Protein AF-I1CI80-F1 (afdb_monomer_lite)

Foldseek 3Di:
DDPVVVVVVVVLVVLVVVLVVPPDLVCLVVSLVSLVVSLVVLVVVVVVVLCCCVVCVVVQLVVCQQQPDDDPPKHFDDPDDPDDDDDPPDDDDDDPPRRIPDGDDSVRSNVVSVVVSVVSVVVSVVVSVVSVVVSVVSVVVSVVSVVVVVVVVVVVVVVVVVVVVVVVVVPPD

pLDDT: mean 71.47, std 11.39, range [44.41, 90.0]

Sequence (173 aa):
MNLLFSVFICVGGLSGIIGSLFASRRFSKAFSIIVWISCVLSFILYIVSLVLITTKRDSTINSCRVMGFIGIGNPQTIIEPTHISHSSYYTPVKYPGLLTANAGTESECSAQLNLFSILFGVLIFIVGVIQIYFAYVVGIYAKRLKNGARHHRLHAQQIKDFEESRYHMSTVY

Secondary structure (DSSP, 8-state):
--HHHHHHHHHHHHHHHHHHH---TTTHHHHHHHHHHHHHHHHHHHHHHHHHHHHTHHHHHHHHHHH---BTTBPBP----------SS---------SBSSPPPHHHHHHHHHHHHHHHHHHHHHHHHHHHHHHHHHHHHHHHHHHHHHHHHHHHHHHHHHHHHHHHHHT--

Organism: Rhizopus delemar (strain RA 99-880 / ATCC MYA-4621 / FGSC 9543 / NRRL 43880) (NCBI:txid246409)

Radius of gyration: 30.08 Å; chains: 1; bounding box: 75×39×98 Å

Structure (mmCIF, N/CA/C/O backbone):
data_AF-I1CI80-F1
#
_entry.id   AF-I1CI80-F1
#
loop_
_atom_site.group_PDB
_atom_site.id
_atom_site.type_symbol
_atom_site.label_atom_id
_atom_site.label_alt_id
_atom_site.label_comp_id
_atom_site.label_asym_id
_atom_site.label_entity_id
_atom_site.label_seq_id
_atom_site.pdbx_PDB_ins_code
_atom_site.Cartn_x
_atom_site.Cartn_y
_atom_site.Cartn_z
_atom_site.occupancy
_atom_site.B_iso_or_equiv
_atom_site.auth_seq_id
_atom_site.auth_comp_id
_atom_site.auth_asym_id
_atom_site.auth_atom_id
_atom_site.pdbx_PDB_model_num
ATOM 1 N N . MET A 1 1 ? -7.209 11.435 13.805 1.00 44.41 1 MET A N 1
ATOM 2 C CA . MET A 1 1 ? -6.569 10.656 12.720 1.00 44.41 1 MET A CA 1
ATOM 3 C C . MET A 1 1 ? -5.096 11.028 12.687 1.00 44.41 1 MET A C 1
ATOM 5 O O . MET A 1 1 ? -4.785 12.198 12.518 1.00 44.41 1 MET A O 1
ATOM 9 N N . ASN A 1 2 ? -4.210 10.082 12.999 1.00 51.28 2 ASN A N 1
ATOM 10 C CA . ASN A 1 2 ? -2.819 10.375 13.354 1.00 51.28 2 ASN A CA 1
ATOM 11 C C . ASN A 1 2 ? -1.989 10.868 12.162 1.00 51.28 2 ASN A C 1
ATOM 13 O O . ASN A 1 2 ? -2.098 10.335 11.058 1.00 51.28 2 ASN A O 1
ATOM 17 N N . LEU A 1 3 ? -1.100 11.827 12.439 1.00 49.88 3 LEU A N 1
ATOM 18 C CA . LEU A 1 3 ? -0.101 12.405 11.530 1.00 49.88 3 LEU A CA 1
ATOM 19 C C . LEU A 1 3 ? 0.634 11.332 10.708 1.00 49.88 3 LEU A C 1
ATOM 21 O O . LEU A 1 3 ? 0.885 11.507 9.524 1.00 49.88 3 LEU A O 1
ATOM 25 N N . LEU A 1 4 ? 0.886 10.180 11.328 1.00 47.09 4 LEU A N 1
ATOM 26 C CA . LEU A 1 4 ? 1.541 9.017 10.738 1.00 47.09 4 LEU A CA 1
ATOM 27 C C . LEU A 1 4 ? 0.778 8.449 9.525 1.00 47.09 4 LEU A C 1
ATOM 29 O O . LEU A 1 4 ? 1.383 8.159 8.500 1.00 47.09 4 LEU A O 1
ATOM 33 N N . PHE A 1 5 ? -0.554 8.363 9.604 1.00 52.81 5 PHE A N 1
ATOM 34 C CA . PHE A 1 5 ? -1.404 7.883 8.506 1.00 52.81 5 PHE A CA 1
ATOM 35 C C . PHE A 1 5 ? -1.423 8.875 7.335 1.00 52.81 5 PHE A C 1
ATOM 37 O O . PHE A 1 5 ? -1.350 8.472 6.177 1.00 52.81 5 PHE A O 1
ATOM 44 N N . SER A 1 6 ? -1.451 10.176 7.643 1.00 59.28 6 SER A N 1
ATOM 45 C CA . SER A 1 6 ? -1.355 11.244 6.641 1.00 59.28 6 SER A CA 1
ATOM 46 C C . SER A 1 6 ? 0.010 11.240 5.945 1.00 59.28 6 SER A C 1
ATOM 48 O O . SER A 1 6 ? 0.082 11.295 4.721 1.00 59.28 6 SER A O 1
ATOM 50 N N . VAL A 1 7 ? 1.098 11.057 6.700 1.00 62.03 7 VAL A N 1
ATOM 51 C CA . VAL A 1 7 ? 2.456 10.942 6.147 1.00 62.03 7 VAL A CA 1
ATOM 52 C C . VAL A 1 7 ? 2.578 9.726 5.228 1.00 62.03 7 VAL A C 1
ATOM 54 O O . VAL A 1 7 ? 3.149 9.857 4.152 1.00 62.03 7 VAL A O 1
ATOM 57 N N . PHE A 1 8 ? 1.995 8.573 5.572 1.00 63.50 8 PHE A N 1
ATOM 58 C CA . PHE A 1 8 ? 2.008 7.405 4.682 1.00 63.50 8 PHE A CA 1
ATOM 59 C C . PHE A 1 8 ? 1.233 7.631 3.379 1.00 63.50 8 PHE A C 1
ATOM 61 O O . PHE A 1 8 ? 1.727 7.262 2.313 1.00 63.50 8 PHE A O 1
ATOM 68 N N . ILE A 1 9 ? 0.064 8.277 3.439 1.00 66.88 9 ILE A N 1
ATOM 69 C CA . ILE A 1 9 ? -0.719 8.625 2.242 1.00 66.88 9 ILE A CA 1
ATOM 70 C C . ILE A 1 9 ? 0.043 9.640 1.381 1.00 66.88 9 ILE A C 1
ATOM 72 O O . ILE A 1 9 ? 0.117 9.478 0.164 1.00 66.88 9 ILE A O 1
ATOM 76 N N . CYS A 1 10 ? 0.674 10.640 1.998 1.00 61.72 10 CYS A N 1
ATOM 77 C CA . CYS A 1 10 ? 1.487 11.631 1.299 1.00 61.72 10 CYS A CA 1
ATOM 78 C C . CYS A 1 10 ? 2.742 11.011 0.674 1.00 61.72 10 CYS A C 1
ATOM 80 O O . CYS A 1 10 ? 3.033 11.292 -0.481 1.00 61.72 10 CYS A O 1
ATOM 82 N N . VAL A 1 11 ? 3.467 10.136 1.373 1.00 59.62 11 VAL A N 1
ATOM 83 C CA . VAL A 1 11 ? 4.656 9.455 0.828 1.00 59.62 11 VAL A CA 1
ATOM 84 C C . VAL A 1 11 ? 4.264 8.482 -0.288 1.00 59.62 11 VAL A C 1
ATOM 86 O O . VAL A 1 11 ? 4.917 8.459 -1.332 1.00 59.62 11 VAL A O 1
ATOM 89 N N . GLY A 1 12 ? 3.162 7.740 -0.125 1.00 59.97 12 GLY A N 1
ATOM 90 C CA . GLY A 1 12 ? 2.601 6.885 -1.172 1.00 59.97 12 GLY A CA 1
ATOM 91 C C . GLY A 1 12 ? 2.197 7.687 -2.414 1.00 59.97 12 GLY A C 1
ATOM 92 O O . GLY A 1 12 ? 2.645 7.375 -3.519 1.00 59.97 12 GLY A O 1
ATOM 93 N N . GLY A 1 13 ? 1.445 8.775 -2.229 1.00 62.06 13 GLY A N 1
ATOM 94 C CA . GLY A 1 13 ? 1.012 9.672 -3.302 1.00 62.06 13 GLY A CA 1
ATOM 95 C C . GLY A 1 13 ? 2.174 10.375 -4.006 1.00 62.06 13 GLY A C 1
ATOM 96 O O . GLY A 1 13 ? 2.249 10.366 -5.234 1.00 62.06 13 GLY A O 1
ATOM 97 N N . LEU A 1 14 ? 3.137 10.906 -3.249 1.00 58.19 14 LEU A N 1
ATOM 98 C CA . LEU A 1 14 ? 4.331 11.555 -3.795 1.00 58.19 14 LEU A CA 1
ATOM 99 C C . LEU A 1 14 ? 5.214 10.561 -4.553 1.00 58.19 14 LEU A C 1
ATOM 101 O O . LEU A 1 14 ? 5.721 10.909 -5.616 1.00 58.19 14 LEU A O 1
ATOM 105 N N . SER A 1 15 ? 5.345 9.314 -4.086 1.00 60.09 15 SER A N 1
ATOM 106 C CA . SER A 1 15 ? 6.085 8.277 -4.818 1.00 60.09 15 SER A CA 1
ATOM 107 C C . SER A 1 15 ? 5.438 7.936 -6.170 1.00 60.09 15 SER A C 1
ATOM 109 O O . SER A 1 15 ? 6.149 7.736 -7.157 1.00 60.09 15 SER A O 1
ATOM 111 N N . GLY A 1 16 ? 4.101 7.958 -6.248 1.00 57.53 16 GLY A N 1
ATOM 112 C CA . GLY A 1 16 ? 3.352 7.779 -7.495 1.00 57.53 16 GLY A CA 1
ATOM 113 C C . GLY A 1 16 ? 3.505 8.959 -8.460 1.00 57.53 16 GLY A C 1
ATOM 114 O O . GLY A 1 16 ? 3.763 8.758 -9.649 1.00 57.53 16 GLY A O 1
ATOM 115 N N . ILE A 1 17 ? 3.425 10.192 -7.950 1.00 63.53 17 ILE A N 1
ATOM 116 C CA . ILE A 1 17 ? 3.546 11.423 -8.752 1.00 63.53 17 ILE A CA 1
ATOM 117 C C . ILE A 1 17 ? 4.975 11.595 -9.279 1.00 63.53 17 ILE A C 1
ATOM 119 O O . ILE A 1 17 ? 5.167 11.812 -10.477 1.00 63.53 17 ILE A O 1
ATOM 123 N N . ILE A 1 18 ? 5.987 11.422 -8.425 1.00 58.09 18 ILE A N 1
ATOM 124 C CA . ILE A 1 18 ? 7.405 11.444 -8.823 1.00 58.09 18 ILE A CA 1
ATOM 125 C C . ILE A 1 18 ? 7.657 10.361 -9.878 1.00 58.09 18 ILE A C 1
ATOM 127 O O . ILE A 1 18 ? 8.352 10.595 -10.865 1.00 58.09 18 ILE A O 1
ATOM 131 N N . GLY A 1 19 ? 7.013 9.206 -9.731 1.00 55.25 19 GLY A N 1
ATOM 132 C CA . GLY A 1 19 ? 7.046 8.157 -10.732 1.00 55.25 19 GLY A CA 1
ATOM 133 C C . GLY A 1 19 ? 6.558 8.584 -12.120 1.00 55.25 19 GLY A C 1
ATOM 134 O O . GLY A 1 19 ? 7.207 8.303 -13.127 1.00 55.25 19 GLY A O 1
ATOM 135 N N . SER A 1 20 ? 5.446 9.316 -12.174 1.00 57.31 20 SER A N 1
ATOM 136 C CA . SER A 1 20 ? 4.873 9.809 -13.432 1.00 57.31 20 SER A CA 1
ATOM 137 C C . SER A 1 20 ? 5.702 10.914 -14.104 1.00 57.31 20 SER A C 1
ATOM 139 O O . SER A 1 20 ? 5.713 11.013 -15.330 1.00 57.31 20 SER A O 1
ATOM 141 N N . LEU A 1 21 ? 6.434 11.715 -13.321 1.00 56.62 21 LEU A N 1
ATOM 142 C CA . LEU A 1 21 ? 7.172 12.884 -13.814 1.00 56.62 21 LEU A CA 1
ATOM 143 C C . LEU A 1 21 ? 8.565 12.538 -14.371 1.00 56.62 21 LEU A C 1
ATOM 145 O O . LEU A 1 21 ? 9.063 13.228 -15.260 1.00 56.62 21 LEU A O 1
ATOM 149 N N . PHE A 1 22 ? 9.200 11.450 -13.921 1.00 52.91 22 PHE A N 1
ATOM 150 C CA . PHE A 1 22 ? 10.559 11.073 -14.346 1.00 52.91 22 PHE A CA 1
ATOM 151 C C . PHE A 1 22 ? 10.594 10.125 -15.563 1.00 52.91 22 PHE A C 1
ATOM 153 O O . PHE A 1 22 ? 11.334 9.137 -15.601 1.00 52.91 22 PHE A O 1
ATOM 160 N N . ALA A 1 23 ? 9.854 10.468 -16.620 1.00 51.38 23 ALA A N 1
ATOM 161 C CA . ALA A 1 23 ? 9.835 9.767 -17.910 1.00 51.38 23 ALA A CA 1
ATOM 162 C C . ALA A 1 23 ? 11.092 10.018 -18.783 1.00 51.38 23 ALA A C 1
ATOM 164 O O . ALA A 1 23 ? 10.997 10.196 -19.997 1.00 51.38 23 ALA A O 1
ATOM 165 N N . SER A 1 24 ? 12.296 10.040 -18.199 1.00 57.50 24 SER A N 1
ATOM 166 C CA . SER A 1 24 ? 13.542 10.227 -18.958 1.00 57.50 24 SER A CA 1
ATOM 167 C C . SER A 1 24 ? 14.332 8.914 -19.114 1.00 57.50 24 SER A C 1
ATOM 169 O O . SER A 1 24 ? 14.349 8.048 -18.238 1.00 57.50 24 SER A O 1
ATOM 171 N N . ARG A 1 25 ? 14.999 8.732 -20.265 1.00 55.91 25 ARG A N 1
ATOM 172 C CA . ARG A 1 25 ? 15.565 7.440 -20.729 1.00 55.91 25 ARG A CA 1
ATOM 173 C C . ARG A 1 25 ? 16.593 6.802 -19.781 1.00 55.91 25 ARG A C 1
ATOM 175 O O . ARG A 1 25 ? 16.700 5.578 -19.735 1.00 55.91 25 ARG A O 1
ATOM 182 N N . ARG A 1 26 ? 17.359 7.608 -19.035 1.00 56.91 26 ARG A N 1
ATOM 183 C CA . ARG A 1 26 ? 18.307 7.115 -18.011 1.00 56.91 26 ARG A CA 1
ATOM 184 C C . ARG A 1 26 ? 17.600 6.750 -16.702 1.00 56.91 26 ARG A C 1
ATOM 186 O O . ARG A 1 26 ? 18.062 5.862 -15.992 1.00 56.91 26 ARG A O 1
ATOM 193 N N . PHE A 1 27 ? 16.451 7.366 -16.439 1.00 60.75 27 PHE A N 1
ATOM 194 C CA . PHE A 1 27 ? 15.655 7.165 -15.237 1.00 60.75 27 PHE A CA 1
ATOM 195 C C . PHE A 1 27 ? 14.631 6.035 -15.375 1.00 60.75 27 PHE A C 1
ATOM 197 O O . PHE A 1 27 ? 14.229 5.507 -14.353 1.00 60.75 27 PHE A O 1
ATOM 204 N N . SER A 1 28 ? 14.289 5.546 -16.577 1.00 65.31 28 SER A N 1
ATOM 205 C CA . SER A 1 28 ? 13.333 4.428 -16.729 1.00 65.31 28 SER A CA 1
ATOM 206 C C . SER A 1 28 ? 13.726 3.141 -15.986 1.00 65.31 28 SER A C 1
ATOM 208 O O . SER A 1 28 ? 12.849 2.414 -15.526 1.00 65.31 28 SER A O 1
ATOM 210 N N . LYS A 1 29 ? 15.026 2.845 -15.830 1.00 66.81 29 LYS A N 1
ATOM 211 C CA . LYS A 1 29 ? 15.474 1.690 -15.026 1.00 66.81 29 LYS A CA 1
ATOM 212 C C . LYS A 1 29 ? 15.310 1.932 -13.527 1.00 66.81 29 LYS A C 1
ATOM 214 O O . LYS A 1 29 ? 14.780 1.070 -12.838 1.00 66.81 29 LYS A O 1
ATOM 219 N N . ALA A 1 30 ? 15.755 3.092 -13.044 1.00 69.19 30 ALA A N 1
ATOM 220 C CA . ALA A 1 30 ? 15.604 3.480 -11.644 1.00 69.19 30 ALA A CA 1
ATOM 221 C C . ALA A 1 30 ? 14.120 3.585 -11.269 1.00 69.19 30 ALA A C 1
ATOM 223 O O . ALA A 1 30 ? 13.705 3.066 -10.244 1.00 69.19 30 ALA A O 1
ATOM 224 N N . PHE A 1 31 ? 13.308 4.146 -12.161 1.00 70.81 31 PHE A N 1
ATOM 225 C CA . PHE A 1 31 ? 11.865 4.245 -12.025 1.00 70.81 31 PHE A CA 1
ATOM 226 C C . PHE A 1 31 ? 11.199 2.868 -11.937 1.00 70.81 31 PHE A C 1
ATOM 228 O O . PHE A 1 31 ? 10.410 2.637 -11.029 1.00 70.81 31 PHE A O 1
ATOM 235 N N . SER A 1 32 ? 11.575 1.914 -12.796 1.00 75.62 32 SER A N 1
ATOM 236 C CA . SER A 1 32 ? 11.069 0.539 -12.689 1.00 75.62 32 SER A CA 1
ATOM 237 C C . SER A 1 32 ? 11.402 -0.100 -11.334 1.00 75.62 32 SER A C 1
ATOM 239 O O . SER A 1 32 ? 10.538 -0.744 -10.746 1.00 75.62 32 SER A O 1
ATOM 241 N N . ILE A 1 33 ? 12.614 0.115 -10.809 1.00 78.56 33 ILE A N 1
ATOM 242 C CA . ILE A 1 33 ? 13.021 -0.386 -9.486 1.00 78.56 33 ILE A CA 1
ATOM 243 C C . ILE A 1 33 ? 12.213 0.292 -8.372 1.00 78.56 33 ILE A C 1
ATOM 245 O O . ILE A 1 33 ? 11.713 -0.391 -7.485 1.00 78.56 33 ILE A O 1
ATOM 249 N N . ILE A 1 34 ? 12.035 1.613 -8.432 1.00 77.81 34 ILE A N 1
ATOM 250 C CA . ILE A 1 34 ? 11.264 2.381 -7.443 1.00 77.81 34 ILE A CA 1
ATOM 251 C C . ILE A 1 34 ? 9.801 1.924 -7.409 1.00 77.81 34 ILE A C 1
ATOM 253 O O . ILE A 1 34 ? 9.247 1.750 -6.327 1.00 77.81 34 ILE A O 1
ATOM 257 N N . VAL A 1 35 ? 9.185 1.671 -8.568 1.00 79.62 35 VAL A N 1
ATOM 258 C CA . VAL A 1 35 ? 7.809 1.148 -8.646 1.00 79.62 35 VAL A CA 1
ATOM 259 C C . VAL A 1 35 ? 7.711 -0.234 -7.998 1.00 79.62 35 VAL A C 1
ATOM 261 O O . VAL A 1 35 ? 6.783 -0.483 -7.233 1.00 79.62 35 VAL A O 1
ATOM 264 N N . TRP A 1 36 ? 8.690 -1.113 -8.232 1.00 81.25 36 TRP A N 1
ATOM 265 C CA . TRP A 1 36 ? 8.757 -2.410 -7.553 1.00 81.25 36 TRP A CA 1
ATOM 266 C C . TRP A 1 36 ? 8.935 -2.274 -6.037 1.00 81.25 36 TRP A C 1
ATOM 268 O O . TRP A 1 36 ? 8.245 -2.960 -5.287 1.00 81.25 36 TRP A O 1
ATOM 278 N N . ILE A 1 37 ? 9.797 -1.364 -5.573 1.00 81.62 37 ILE A N 1
ATOM 279 C CA . ILE A 1 37 ? 9.982 -1.087 -4.140 1.00 81.62 37 ILE A CA 1
ATOM 280 C C . ILE A 1 37 ? 8.678 -0.573 -3.518 1.00 81.62 37 ILE A C 1
ATOM 282 O O . ILE A 1 37 ? 8.282 -1.053 -2.459 1.00 81.62 37 ILE A O 1
ATOM 286 N N . SER A 1 38 ? 7.985 0.354 -4.183 1.00 79.88 38 SER A N 1
ATOM 287 C CA . SER A 1 38 ? 6.694 0.881 -3.723 1.00 79.88 38 SER A CA 1
ATO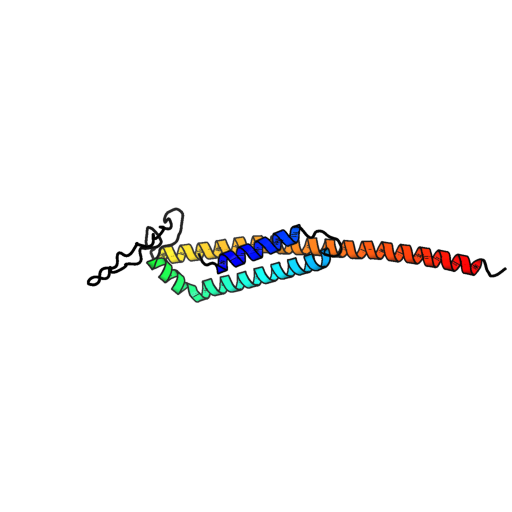M 288 C C . SER A 1 38 ? 5.618 -0.212 -3.663 1.00 79.88 38 SER A C 1
ATOM 290 O O . SER A 1 38 ? 4.862 -0.288 -2.692 1.00 79.88 38 SER A O 1
ATOM 292 N N . CYS A 1 39 ? 5.605 -1.127 -4.638 1.00 82.38 39 CYS A N 1
ATOM 293 C CA . CYS A 1 39 ? 4.720 -2.291 -4.637 1.00 82.38 39 CYS A CA 1
ATOM 294 C C . CYS A 1 39 ? 5.001 -3.211 -3.437 1.00 82.38 39 CYS A C 1
ATOM 296 O O . CYS A 1 39 ? 4.079 -3.565 -2.705 1.00 82.38 39 CYS A O 1
ATOM 298 N N . VAL A 1 40 ? 6.267 -3.567 -3.186 1.00 84.44 40 VAL A N 1
ATOM 299 C CA . VAL A 1 40 ? 6.646 -4.416 -2.040 1.00 84.44 40 VAL A CA 1
ATOM 300 C C . VAL A 1 40 ? 6.312 -3.731 -0.715 1.00 84.44 40 VAL A C 1
ATOM 302 O O . VAL A 1 40 ? 5.736 -4.359 0.169 1.00 84.44 40 VAL A O 1
ATOM 305 N N . LEU A 1 41 ? 6.615 -2.438 -0.583 1.00 82.31 41 LEU A N 1
ATOM 306 C CA . LEU A 1 41 ? 6.296 -1.667 0.618 1.00 82.31 41 LEU A CA 1
ATOM 307 C C . LEU A 1 41 ? 4.784 -1.631 0.880 1.00 82.31 41 LEU A C 1
ATOM 309 O O . LEU A 1 41 ? 4.357 -1.831 2.016 1.00 82.31 41 LEU A O 1
ATOM 313 N N . SER A 1 42 ? 3.977 -1.442 -0.167 1.00 80.56 42 SER A N 1
ATOM 314 C CA . SER A 1 42 ? 2.512 -1.480 -0.077 1.00 80.56 42 SER A CA 1
ATOM 315 C C . SER A 1 42 ? 2.010 -2.850 0.394 1.00 80.56 42 SER A C 1
ATOM 317 O O . SER A 1 42 ? 1.156 -2.919 1.278 1.00 80.56 42 SER A O 1
ATOM 319 N N . PHE A 1 43 ? 2.590 -3.944 -0.115 1.00 82.94 43 PHE A N 1
ATOM 320 C CA . PHE A 1 43 ? 2.284 -5.301 0.356 1.00 82.94 43 PHE A CA 1
ATOM 321 C C . PHE A 1 43 ? 2.658 -5.513 1.827 1.00 82.94 43 PHE A C 1
ATOM 323 O O . PHE A 1 43 ? 1.871 -6.084 2.579 1.00 82.94 43 PHE A O 1
ATOM 330 N N . ILE A 1 44 ? 3.825 -5.034 2.266 1.00 85.56 44 ILE A N 1
ATOM 331 C CA . ILE A 1 44 ? 4.249 -5.144 3.670 1.00 85.56 44 ILE A CA 1
ATOM 332 C C . ILE A 1 44 ? 3.272 -4.397 4.580 1.00 85.56 44 ILE A C 1
ATOM 334 O O . ILE A 1 44 ? 2.807 -4.960 5.571 1.00 85.56 44 ILE A O 1
ATOM 338 N N . LEU A 1 45 ? 2.920 -3.155 4.232 1.00 83.50 45 LEU A N 1
ATOM 339 C CA . LEU A 1 45 ? 1.954 -2.367 5.000 1.00 83.50 45 LEU A CA 1
ATOM 340 C C . LEU A 1 45 ? 0.590 -3.058 5.075 1.00 83.50 45 LEU A C 1
ATOM 342 O O . LEU A 1 45 ? -0.043 -3.042 6.133 1.00 83.50 45 LEU A O 1
ATOM 346 N N . TYR A 1 46 ? 0.157 -3.705 3.992 1.00 83.62 46 TYR A N 1
ATOM 347 C CA . TYR A 1 46 ? -1.076 -4.486 3.987 1.00 83.62 46 TYR A CA 1
ATOM 348 C C . TYR A 1 46 ? -1.026 -5.656 4.976 1.00 83.62 46 TYR A C 1
ATOM 350 O O . TYR A 1 46 ? -1.926 -5.781 5.807 1.00 83.62 46 TYR A O 1
ATOM 358 N N . ILE A 1 47 ? 0.038 -6.466 4.944 1.00 85.25 47 ILE A N 1
ATOM 359 C CA . ILE A 1 47 ? 0.200 -7.601 5.865 1.00 85.25 47 ILE A CA 1
ATOM 360 C C . ILE A 1 47 ? 0.230 -7.121 7.317 1.00 85.25 47 ILE A C 1
ATOM 362 O O . ILE A 1 47 ? -0.488 -7.666 8.153 1.00 85.25 47 ILE A O 1
ATOM 366 N N . VAL A 1 48 ? 0.994 -6.066 7.617 1.00 87.12 48 VAL A N 1
ATOM 367 C CA . VAL A 1 48 ? 1.033 -5.467 8.960 1.00 87.12 48 VAL A CA 1
ATOM 368 C C . VAL A 1 48 ? -0.354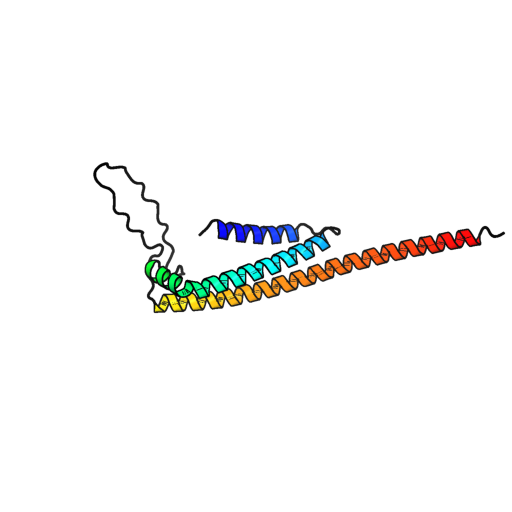 -4.986 9.391 1.00 87.12 48 VAL A C 1
ATOM 370 O O . VAL A 1 48 ? -0.777 -5.277 10.508 1.00 87.12 48 VAL A O 1
ATOM 373 N N . SER A 1 49 ? -1.092 -4.301 8.515 1.00 82.81 49 SER A N 1
ATOM 374 C CA . SER A 1 49 ? -2.450 -3.832 8.826 1.00 82.81 49 SER A CA 1
ATOM 375 C C . SER A 1 49 ? -3.393 -4.996 9.126 1.00 82.81 49 SER A C 1
ATOM 377 O O . SER A 1 49 ? -4.152 -4.942 10.091 1.00 82.81 49 SER A O 1
ATOM 379 N N . LEU A 1 50 ? -3.316 -6.073 8.343 1.00 84.44 50 LEU A N 1
ATOM 380 C CA . LEU A 1 50 ? -4.147 -7.259 8.528 1.00 84.44 50 LEU A CA 1
ATOM 381 C C . LEU A 1 50 ? -3.829 -7.940 9.866 1.00 84.44 50 LEU A C 1
ATOM 383 O O . LEU A 1 50 ? -4.739 -8.223 10.643 1.00 84.44 50 LEU A O 1
ATOM 387 N N . VAL A 1 51 ? -2.542 -8.116 10.178 1.00 87.69 51 VAL A N 1
ATOM 388 C CA . VAL A 1 51 ? -2.085 -8.677 11.459 1.00 87.69 51 VAL A CA 1
ATOM 389 C C . VAL A 1 51 ? -2.538 -7.815 12.640 1.00 87.69 51 VAL A C 1
ATOM 391 O O . VAL A 1 51 ? -2.959 -8.346 13.666 1.00 87.69 51 VAL A O 1
ATOM 394 N N . LEU A 1 52 ? -2.496 -6.488 12.526 1.00 85.62 52 LEU A N 1
ATOM 395 C CA . LEU A 1 52 ? -2.988 -5.604 13.585 1.00 85.62 52 LEU A CA 1
ATOM 396 C C . LEU A 1 52 ? -4.498 -5.751 13.798 1.00 85.62 52 LEU A C 1
ATOM 398 O O . LEU A 1 52 ? -4.938 -5.854 14.942 1.00 85.62 52 LEU A O 1
ATOM 402 N N . ILE A 1 53 ? -5.283 -5.815 12.719 1.00 81.44 53 ILE A N 1
ATOM 403 C CA . ILE A 1 53 ? -6.741 -5.989 12.798 1.00 81.44 53 ILE A CA 1
ATOM 404 C C . ILE A 1 53 ? -7.099 -7.325 13.463 1.00 81.44 53 ILE A C 1
ATOM 406 O O . ILE A 1 53 ? -8.022 -7.374 14.274 1.00 81.44 53 ILE A O 1
ATOM 410 N N . THR A 1 54 ? -6.367 -8.403 13.168 1.00 84.19 54 THR A N 1
ATOM 411 C CA . THR A 1 54 ? -6.641 -9.721 13.761 1.00 84.19 54 THR A CA 1
ATOM 412 C C . THR A 1 54 ? -6.168 -9.820 15.208 1.00 84.19 54 THR A C 1
ATOM 414 O O . THR A 1 54 ? -6.912 -10.309 16.054 1.00 84.19 54 THR A O 1
ATOM 417 N N . THR A 1 55 ? -4.974 -9.318 15.527 1.00 90.00 55 THR A N 1
ATOM 418 C CA . THR A 1 55 ? -4.393 -9.415 16.882 1.00 90.00 55 THR A CA 1
ATOM 419 C C . THR A 1 55 ? -5.015 -8.451 17.889 1.00 90.00 55 THR A C 1
ATOM 421 O O . THR A 1 55 ? -5.022 -8.736 19.085 1.00 90.00 55 THR A O 1
ATOM 424 N N . LYS A 1 56 ? -5.528 -7.301 17.439 1.00 87.19 56 LYS A N 1
ATOM 425 C CA . LYS A 1 56 ? -6.166 -6.294 18.305 1.00 87.19 56 LYS A CA 1
ATOM 426 C C . LYS A 1 56 ? -7.682 -6.263 18.178 1.00 87.19 56 LYS A C 1
ATOM 428 O O . LYS A 1 56 ? -8.303 -5.340 18.699 1.00 87.19 56 LYS A O 1
ATOM 433 N N . ARG A 1 57 ? -8.275 -7.291 17.568 1.00 84.25 57 ARG A N 1
ATOM 434 C CA . ARG A 1 57 ? -9.715 -7.396 17.319 1.00 84.25 57 ARG A CA 1
ATOM 435 C C . ARG A 1 57 ? -10.557 -7.085 18.559 1.00 84.25 57 ARG A C 1
ATOM 437 O O . ARG A 1 57 ? -11.409 -6.204 18.497 1.00 84.25 57 ARG A O 1
ATOM 444 N N . ASP A 1 58 ? -10.273 -7.729 19.689 1.00 84.38 58 ASP A N 1
ATOM 445 C CA . ASP A 1 58 ? -11.056 -7.549 20.922 1.00 84.38 58 ASP A CA 1
ATOM 446 C C . ASP A 1 58 ? -10.918 -6.137 21.494 1.00 84.38 58 ASP A C 1
ATOM 448 O O . ASP A 1 58 ? -11.889 -5.527 21.936 1.00 84.38 58 ASP A O 1
ATOM 452 N N . SER A 1 59 ? -9.715 -5.565 21.416 1.00 84.94 59 SER A N 1
ATOM 453 C CA . SER A 1 59 ? -9.465 -4.184 21.830 1.00 84.94 59 SER A CA 1
ATOM 454 C C . SER A 1 59 ? -10.205 -3.185 20.937 1.00 84.94 59 SER A C 1
ATOM 456 O O . SER A 1 59 ? -10.736 -2.190 21.438 1.00 84.94 59 SER A O 1
ATOM 458 N N . THR A 1 60 ? -10.298 -3.457 19.633 1.00 80.50 60 THR A N 1
ATOM 459 C CA . THR A 1 60 ? -11.070 -2.643 18.688 1.00 80.50 60 THR A CA 1
ATOM 460 C C . THR A 1 60 ? -12.574 -2.765 18.932 1.00 80.50 60 THR A C 1
ATOM 462 O O . THR A 1 60 ? -13.256 -1.743 18.932 1.00 80.50 60 THR A O 1
ATOM 465 N N . ILE A 1 61 ? -13.092 -3.966 19.215 1.00 82.75 61 ILE A N 1
ATOM 466 C CA . ILE A 1 61 ? -14.505 -4.173 19.583 1.00 82.75 61 ILE A CA 1
ATOM 467 C C . ILE A 1 61 ? -14.829 -3.419 20.874 1.00 82.75 61 ILE A C 1
ATOM 469 O O . ILE A 1 61 ? -15.811 -2.682 20.928 1.00 82.75 61 ILE A O 1
ATOM 473 N N . ASN A 1 62 ? -13.972 -3.531 21.890 1.00 81.75 62 ASN A N 1
ATOM 474 C CA . ASN A 1 62 ? -14.195 -2.868 23.171 1.00 81.75 62 ASN A CA 1
ATOM 475 C C . ASN A 1 62 ? -14.126 -1.335 23.040 1.00 81.75 62 ASN A C 1
ATOM 477 O O . ASN A 1 62 ? -14.921 -0.613 23.636 1.00 81.75 62 ASN A O 1
ATOM 481 N N . SER A 1 63 ? -13.232 -0.831 22.185 1.00 80.12 63 SER A N 1
ATOM 482 C CA . SER A 1 63 ? -13.176 0.598 21.846 1.00 80.12 63 SER A CA 1
ATOM 483 C C . SER A 1 63 ? -14.419 1.049 21.076 1.00 80.12 63 SER A C 1
ATOM 485 O O . SER A 1 63 ? -14.960 2.110 21.365 1.00 80.12 63 SER A O 1
ATOM 487 N N . CYS A 1 64 ? -14.915 0.235 20.140 1.00 78.56 64 CYS A N 1
ATOM 488 C CA . CYS A 1 64 ? -16.145 0.501 19.393 1.00 78.56 64 CYS A CA 1
ATOM 489 C C . CYS A 1 64 ? -17.380 0.528 20.303 1.00 78.56 64 CYS A C 1
ATOM 491 O O . CYS A 1 64 ? -18.254 1.372 20.121 1.00 78.56 64 CYS A O 1
ATOM 493 N N . ARG A 1 65 ? -17.432 -0.322 21.333 1.00 76.75 65 ARG A N 1
ATOM 494 C CA . ARG A 1 65 ? -18.511 -0.294 22.328 1.00 76.75 65 ARG A CA 1
ATOM 495 C C . ARG A 1 65 ? -18.584 1.050 23.050 1.00 76.75 65 ARG A C 1
ATOM 497 O O . ARG A 1 65 ? -19.670 1.560 23.294 1.00 76.75 65 ARG A O 1
ATOM 504 N N . VAL A 1 66 ? -17.427 1.620 23.385 1.00 72.75 66 VAL A N 1
ATOM 505 C CA . VAL A 1 66 ? -17.354 2.909 24.080 1.00 72.75 66 VAL A CA 1
ATOM 506 C C . VAL A 1 66 ? -17.557 4.067 23.116 1.00 72.75 66 VAL A C 1
ATOM 508 O O . VAL A 1 66 ? -18.210 5.022 23.482 1.00 72.75 66 VAL A O 1
ATOM 511 N N . MET A 1 67 ? -17.004 4.018 21.906 1.00 71.62 67 MET A N 1
ATOM 512 C CA . MET A 1 67 ? -16.910 5.198 21.038 1.00 71.62 67 MET A CA 1
ATOM 513 C C . MET A 1 67 ? -17.882 5.188 19.864 1.00 71.62 67 MET A C 1
ATOM 515 O O . MET A 1 67 ? -17.984 6.213 19.204 1.00 71.62 67 MET A O 1
ATOM 519 N N . GLY A 1 68 ? -18.557 4.071 19.586 1.00 70.75 68 GLY A N 1
ATOM 520 C CA . GLY A 1 68 ? -19.332 3.845 18.366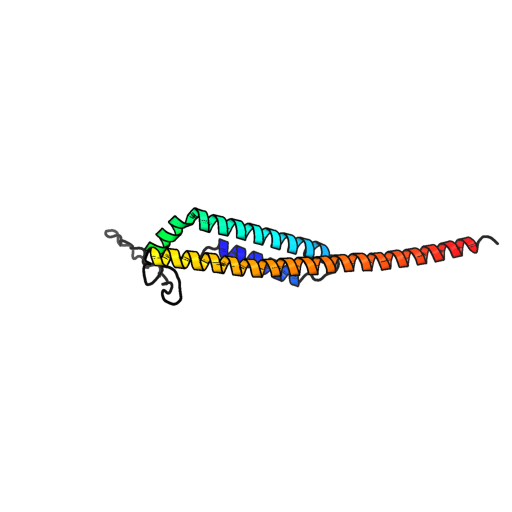 1.00 70.75 68 GLY A CA 1
ATOM 521 C C . GLY A 1 68 ? -18.462 3.700 17.109 1.00 70.75 68 GLY A C 1
ATOM 522 O O . GLY A 1 68 ? -17.280 4.047 17.089 1.00 70.75 68 GLY A O 1
ATOM 523 N N . PHE A 1 69 ? -19.045 3.161 16.036 1.00 69.62 69 PHE A N 1
ATOM 524 C CA . PHE A 1 69 ? -18.402 3.096 14.720 1.00 69.62 69 PHE A CA 1
ATOM 525 C C . PHE A 1 69 ? -18.803 4.322 13.891 1.00 69.62 69 PHE A C 1
ATOM 527 O O . PHE A 1 69 ? -19.989 4.637 13.802 1.00 69.62 69 PHE A O 1
ATOM 534 N N . ILE A 1 70 ? -17.834 5.008 13.278 1.00 73.69 70 ILE A N 1
ATOM 535 C CA . ILE A 1 70 ? -18.098 6.191 12.444 1.00 73.69 70 ILE A CA 1
ATOM 536 C C . ILE A 1 70 ? -18.738 5.732 11.130 1.00 73.69 70 ILE A C 1
ATOM 538 O O . ILE A 1 70 ? -18.150 4.940 10.393 1.00 73.69 70 ILE A O 1
ATOM 542 N N . GLY A 1 71 ? -19.931 6.239 10.821 1.00 68.75 71 GLY A N 1
ATOM 543 C CA . GLY A 1 71 ? -20.672 5.849 9.622 1.00 68.75 71 GLY A CA 1
ATOM 544 C C . GLY A 1 71 ? -21.824 6.795 9.289 1.00 68.75 71 GLY A C 1
ATOM 545 O O . GLY A 1 71 ? -22.048 7.791 9.970 1.00 68.75 71 GLY A O 1
ATOM 546 N N . ILE A 1 72 ? -22.581 6.462 8.240 1.00 64.25 72 ILE A N 1
ATOM 547 C CA . ILE A 1 72 ? -23.644 7.314 7.667 1.00 64.25 72 ILE A CA 1
ATOM 548 C C . ILE A 1 72 ? -24.780 7.600 8.676 1.00 64.25 72 ILE A C 1
ATOM 550 O O . ILE A 1 72 ? -25.436 8.630 8.581 1.00 64.25 72 ILE A O 1
ATOM 554 N N . GLY A 1 73 ? -24.972 6.739 9.682 1.00 67.44 73 GLY A N 1
ATOM 555 C CA . GLY A 1 73 ? -25.937 6.930 10.777 1.00 67.44 73 GLY A CA 1
ATOM 556 C C . GLY A 1 73 ? -25.324 7.317 12.129 1.00 67.44 73 GLY A C 1
ATOM 557 O O . GLY A 1 73 ? -26.046 7.384 13.120 1.00 67.44 73 GLY A O 1
ATOM 558 N N . ASN A 1 74 ? -24.007 7.528 12.200 1.00 70.12 74 ASN A N 1
ATOM 559 C CA . ASN A 1 74 ? -23.310 7.869 13.440 1.00 70.12 74 ASN A CA 1
ATOM 560 C C . ASN A 1 74 ? -22.146 8.831 13.139 1.00 70.12 74 ASN A C 1
ATOM 562 O O . ASN A 1 74 ? -20.994 8.398 12.998 1.00 70.12 74 ASN A O 1
ATOM 566 N N . PRO A 1 75 ? -22.454 10.125 12.930 1.00 67.94 75 PRO A N 1
ATOM 567 C CA . PRO A 1 75 ? -21.459 11.105 12.534 1.00 67.94 75 PRO A CA 1
ATOM 568 C C . PRO A 1 75 ? -20.458 11.341 13.665 1.00 67.94 75 PRO A C 1
ATOM 570 O O . PRO A 1 75 ? -20.799 11.309 14.849 1.00 67.94 75 PRO A O 1
ATOM 573 N N . GLN A 1 76 ? -19.210 11.603 13.278 1.00 71.50 76 GLN A N 1
ATOM 574 C CA . GLN A 1 76 ? -18.185 12.020 14.220 1.00 71.50 76 GLN A CA 1
ATOM 575 C C . GLN A 1 76 ? -18.552 13.401 14.772 1.00 71.50 76 GLN A C 1
ATOM 577 O O . GLN A 1 76 ? -18.750 14.348 14.009 1.00 71.50 76 GLN A O 1
ATOM 582 N N . THR A 1 77 ? -18.617 13.525 16.092 1.00 66.00 77 THR A N 1
ATOM 583 C CA . THR A 1 77 ? -18.790 14.814 16.756 1.00 66.00 77 THR A CA 1
ATOM 584 C C . THR A 1 77 ? -17.418 15.462 16.935 1.00 66.00 77 THR A C 1
ATOM 586 O O . THR A 1 77 ? -16.437 14.826 17.335 1.00 66.00 77 THR A O 1
ATOM 589 N N . ILE A 1 78 ? -17.313 16.744 16.584 1.00 63.41 78 ILE A N 1
ATOM 590 C CA . ILE A 1 78 ? -16.105 17.523 16.853 1.00 63.41 78 ILE A CA 1
ATOM 591 C C . ILE A 1 78 ? -16.130 17.837 18.346 1.00 63.41 78 ILE A C 1
ATOM 593 O O . ILE A 1 78 ? -16.960 18.615 18.808 1.00 63.41 78 ILE A O 1
ATOM 597 N N . ILE A 1 79 ? -15.244 17.198 19.110 1.00 64.81 79 ILE A N 1
ATOM 598 C CA . ILE A 1 79 ? -15.045 17.545 20.516 1.00 64.81 79 ILE A CA 1
ATOM 599 C C . ILE A 1 79 ? -14.316 18.888 20.528 1.00 64.81 79 ILE A C 1
ATOM 601 O O . ILE A 1 79 ? -13.096 18.939 20.361 1.00 64.81 79 ILE A O 1
ATOM 605 N N . GLU A 1 80 ? -15.061 19.982 20.676 1.00 60.66 80 GLU A N 1
ATOM 606 C CA . GLU A 1 80 ? -14.453 21.288 20.902 1.00 60.66 80 GLU A CA 1
ATOM 607 C C . GLU A 1 80 ? -13.673 21.254 22.225 1.00 60.66 80 GLU A C 1
ATOM 609 O O . GLU A 1 80 ? -14.209 20.830 23.259 1.00 60.66 80 GLU A O 1
ATOM 614 N N . PRO A 1 81 ? -12.391 21.660 22.229 1.00 57.22 81 PRO A N 1
ATOM 615 C CA . PRO A 1 81 ? -11.629 21.753 23.459 1.00 57.22 81 PRO A CA 1
ATOM 616 C C . PRO A 1 81 ? -12.269 22.828 24.338 1.00 57.22 81 PRO A C 1
ATOM 618 O O . PRO A 1 81 ? -12.204 24.018 24.041 1.00 57.22 81 PRO A O 1
ATOM 621 N N . THR A 1 82 ? -12.899 22.406 25.433 1.00 56.12 82 THR A N 1
ATOM 622 C CA . THR A 1 82 ? -13.495 23.326 26.403 1.00 56.12 82 THR A CA 1
ATOM 623 C C . THR A 1 82 ? -12.422 24.267 26.954 1.00 56.12 82 THR A C 1
ATOM 625 O O . THR A 1 82 ? -11.453 23.822 27.578 1.00 56.12 82 THR A O 1
ATOM 628 N N . HIS A 1 83 ? -12.587 25.570 26.701 1.00 53.88 83 HIS A N 1
ATOM 629 C CA . HIS A 1 83 ? -11.731 26.626 27.235 1.00 53.88 83 HIS A CA 1
ATOM 630 C C . HIS A 1 83 ? -11.888 26.657 28.761 1.00 53.88 83 HIS A C 1
ATOM 632 O O . HIS A 1 83 ? -12.951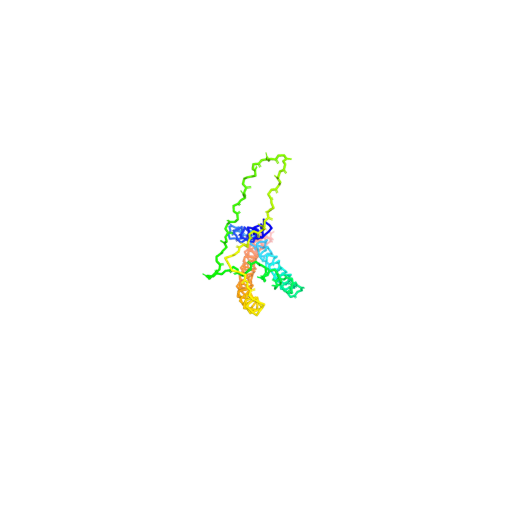 26.980 29.289 1.00 53.88 83 HIS A O 1
ATOM 638 N N . ILE A 1 84 ? -10.842 26.244 29.475 1.00 57.69 84 ILE A N 1
ATOM 639 C CA . ILE A 1 84 ? -10.873 26.080 30.929 1.00 57.69 84 ILE A CA 1
ATOM 640 C C . ILE A 1 84 ? -10.622 27.450 31.563 1.00 57.69 84 ILE A C 1
ATOM 642 O O . ILE A 1 84 ? -9.511 27.969 31.494 1.00 57.69 84 ILE A O 1
ATOM 646 N N . SER A 1 85 ? -11.637 28.038 32.199 1.00 58.84 85 SER A N 1
ATOM 647 C CA . SER A 1 85 ? -11.411 29.169 33.103 1.00 58.84 85 SER A CA 1
ATOM 648 C C . SER A 1 85 ? -10.786 28.634 34.396 1.00 58.84 85 SER A C 1
ATOM 650 O O . SER A 1 85 ? -11.376 27.788 35.070 1.00 58.84 85 SER A O 1
ATOM 652 N N . HIS A 1 86 ? -9.560 29.059 34.704 1.00 57.16 86 HIS A N 1
ATOM 653 C CA . HIS A 1 86 ? -8.815 28.630 35.888 1.00 57.16 86 HIS A CA 1
ATOM 654 C C . HIS A 1 86 ? -9.494 29.159 37.165 1.00 57.16 86 HIS A C 1
ATOM 656 O O . HIS A 1 86 ? -9.367 30.337 37.487 1.00 57.16 86 HIS A O 1
ATOM 662 N N . SER A 1 87 ? -10.183 28.295 37.918 1.00 62.56 87 SER A N 1
ATOM 663 C CA . SER A 1 87 ? -10.632 28.593 39.287 1.00 62.56 87 SER A CA 1
ATOM 664 C C . SER A 1 87 ? -9.814 27.773 40.291 1.00 62.56 87 SER A C 1
ATOM 666 O O . SER A 1 87 ? -9.577 26.587 40.068 1.00 62.56 87 SER A O 1
ATOM 668 N N . SER A 1 88 ? -9.361 28.389 41.388 1.00 67.12 88 SER A N 1
ATOM 669 C CA . SER A 1 88 ? -8.439 27.775 42.363 1.00 67.12 88 SER A CA 1
ATOM 670 C C . SER A 1 88 ? -9.085 26.765 43.318 1.00 67.12 88 SER A C 1
ATOM 672 O O . SER A 1 88 ? -8.369 26.109 44.067 1.00 67.12 88 SER A O 1
ATOM 674 N N . TYR A 1 89 ? -10.416 26.650 43.321 1.00 63.47 89 TYR A N 1
ATOM 675 C CA . TYR A 1 89 ? -11.157 25.827 44.288 1.00 63.47 89 TYR A CA 1
ATOM 676 C C . TYR A 1 89 ? -11.974 24.698 43.651 1.00 63.47 89 TYR A C 1
ATOM 678 O O . TYR A 1 89 ? -12.337 23.755 44.347 1.00 63.47 89 TYR A O 1
ATOM 686 N N . TYR A 1 90 ? -12.227 24.749 42.340 1.00 55.06 90 TYR A N 1
ATOM 687 C CA . TYR A 1 90 ? -12.991 23.724 41.630 1.00 55.06 90 TYR A CA 1
ATOM 688 C C . TYR A 1 90 ? -12.317 23.377 40.304 1.00 55.06 90 TYR A C 1
ATOM 690 O O . TYR A 1 90 ? -12.099 24.249 39.458 1.00 55.06 90 TYR A O 1
ATOM 698 N N . THR A 1 91 ? -12.013 22.091 40.110 1.00 64.00 91 THR A N 1
ATOM 699 C CA . THR A 1 91 ? -11.599 21.543 38.817 1.00 64.00 91 THR A CA 1
ATOM 700 C C . THR A 1 91 ? -12.818 20.907 38.140 1.00 64.00 91 THR A C 1
ATOM 702 O O . THR A 1 91 ? -13.490 20.066 38.740 1.00 64.00 91 THR A O 1
ATOM 705 N N . PRO A 1 92 ? -13.167 21.300 36.903 1.00 57.69 92 PRO A N 1
ATOM 706 C CA . PRO A 1 92 ? -14.278 20.669 36.204 1.00 57.69 92 PRO A CA 1
ATOM 707 C C . PRO A 1 92 ? -13.921 19.217 35.857 1.00 57.69 92 PRO A C 1
ATOM 709 O O . PRO A 1 92 ? -12.900 18.955 35.215 1.00 57.69 92 PRO A O 1
ATOM 712 N N . VAL A 1 93 ? -14.776 18.271 36.258 1.00 56.19 93 VAL A N 1
ATOM 713 C CA . VAL A 1 93 ? -14.655 16.857 35.877 1.00 56.19 93 VAL A CA 1
ATOM 714 C C . VAL A 1 93 ? -14.992 16.738 34.392 1.00 56.19 93 VAL A C 1
ATOM 716 O O . VAL A 1 93 ? -16.147 16.866 33.988 1.00 56.19 93 VAL A O 1
ATOM 719 N N . LYS A 1 94 ? -13.968 16.532 33.560 1.00 55.38 94 LYS A N 1
ATOM 720 C CA . LYS A 1 94 ? -14.146 16.296 32.126 1.00 55.38 94 LYS A CA 1
ATOM 721 C C . LYS A 1 94 ? -14.590 14.855 31.909 1.00 55.38 94 LYS A C 1
ATOM 723 O O . LYS A 1 94 ? -13.796 13.934 32.077 1.00 55.38 94 LYS A O 1
ATOM 728 N N . TYR A 1 95 ? -15.831 14.667 31.479 1.00 53.69 95 TYR A N 1
ATOM 729 C CA . TYR A 1 95 ? -16.227 13.421 30.836 1.00 53.69 95 TYR A CA 1
ATOM 730 C C . TYR A 1 95 ? -15.751 13.484 29.385 1.00 53.69 95 TYR A C 1
ATOM 732 O O . TYR A 1 95 ? -16.065 14.463 28.700 1.00 53.69 95 TYR A O 1
ATOM 740 N N . PRO A 1 96 ? -14.969 12.506 28.898 1.00 58.25 96 PRO A N 1
ATOM 741 C CA . PRO A 1 96 ? -14.711 12.419 27.474 1.00 58.25 96 PRO A CA 1
ATOM 742 C C . PRO A 1 96 ? -16.065 12.206 26.797 1.00 58.25 96 PRO A C 1
ATOM 744 O O . PRO A 1 96 ? -16.704 11.172 26.985 1.00 58.25 96 PRO A O 1
ATOM 747 N N . GLY A 1 97 ? -16.539 13.218 26.071 1.00 56.91 97 GLY A N 1
ATOM 748 C CA . GLY A 1 97 ? -17.685 13.051 25.191 1.00 56.91 97 GLY A CA 1
ATOM 749 C C . GLY A 1 97 ? -17.412 11.889 24.239 1.00 56.91 97 GLY A C 1
ATOM 750 O O . GLY A 1 97 ? -16.270 11.655 23.832 1.00 56.91 97 GLY A O 1
ATOM 751 N N . LEU A 1 98 ? -18.457 11.139 23.911 1.00 59.94 98 LEU A N 1
ATOM 752 C CA . LEU A 1 98 ? -18.390 10.113 22.879 1.00 59.94 98 LEU A CA 1
ATOM 753 C C . LEU A 1 98 ? -17.953 10.795 21.571 1.00 59.94 98 LEU A C 1
ATOM 755 O O . LEU A 1 98 ? -18.517 11.823 21.199 1.00 59.94 98 LEU A O 1
ATOM 759 N N . LEU A 1 99 ? -16.946 10.245 20.878 1.00 62.88 99 LEU A N 1
ATOM 760 C CA . LEU A 1 99 ? -16.510 10.761 19.566 1.00 62.88 99 LEU A CA 1
ATOM 761 C C . LEU A 1 99 ? -17.590 10.600 18.482 1.00 62.88 99 LEU A C 1
ATOM 763 O O . LEU A 1 99 ? -17.441 11.125 17.379 1.00 62.88 99 LEU A O 1
ATOM 767 N N . THR A 1 100 ? -18.646 9.844 18.772 1.00 65.12 100 THR A N 1
ATOM 768 C CA . THR A 1 100 ? -19.784 9.621 17.888 1.00 65.12 100 THR A CA 1
ATOM 769 C C . THR A 1 100 ? -21.091 9.829 18.653 1.00 65.12 100 THR A C 1
ATOM 771 O O . THR A 1 100 ? -21.113 9.813 19.885 1.00 65.12 100 THR A O 1
ATOM 774 N N . ALA A 1 101 ? -22.180 10.066 17.925 1.00 63.88 101 ALA A N 1
ATOM 775 C CA . ALA A 1 101 ? -23.494 10.345 18.500 1.00 63.88 101 ALA A CA 1
ATOM 776 C C . ALA A 1 101 ? -24.077 9.161 19.297 1.00 63.88 101 ALA A C 1
ATOM 778 O O . ALA A 1 101 ? -24.805 9.389 20.258 1.00 63.88 101 ALA A O 1
ATOM 779 N N . ASN A 1 102 ? -23.742 7.917 18.928 1.00 68.56 102 ASN A N 1
ATOM 780 C CA . ASN A 1 102 ? -24.299 6.702 19.530 1.00 68.56 102 ASN A CA 1
ATOM 781 C C . ASN A 1 102 ? -23.208 5.672 19.879 1.00 68.56 102 ASN A C 1
ATOM 783 O O . ASN A 1 102 ? -22.344 5.366 19.058 1.00 68.56 102 ASN A O 1
ATOM 787 N N . ALA A 1 103 ? -23.282 5.072 21.070 1.00 68.00 103 ALA A N 1
ATOM 788 C CA . ALA A 1 103 ? -22.480 3.896 21.415 1.00 68.00 103 ALA A CA 1
ATOM 789 C C . ALA A 1 103 ? -22.991 2.657 20.655 1.00 68.00 103 ALA A C 1
ATOM 791 O O . ALA A 1 103 ? -24.198 2.486 20.491 1.00 68.00 103 ALA A O 1
ATOM 792 N N . GLY A 1 104 ? -22.082 1.801 20.181 1.00 70.25 104 GLY A N 1
ATOM 793 C CA . GLY A 1 104 ? -22.439 0.578 19.455 1.00 70.25 104 GLY A CA 1
ATOM 794 C C . GLY A 1 104 ? -22.661 -0.611 20.389 1.00 70.25 104 GLY A C 1
ATOM 795 O O . GLY A 1 104 ? -21.971 -0.752 21.404 1.00 70.25 104 GLY A O 1
ATOM 796 N N . THR A 1 105 ? -23.589 -1.500 20.037 1.00 78.06 105 THR A N 1
ATOM 797 C CA . THR A 1 105 ? -23.700 -2.805 20.708 1.00 78.06 105 THR A CA 1
ATOM 798 C C . THR A 1 105 ? -22.578 -3.752 20.253 1.00 78.06 105 THR A C 1
ATOM 800 O O . THR A 1 105 ? -21.971 -3.570 19.196 1.00 78.06 105 THR A O 1
ATOM 803 N N . GLU A 1 106 ? -22.262 -4.777 21.052 1.00 78.62 106 GLU A N 1
ATOM 804 C CA . GLU A 1 106 ? -21.169 -5.718 20.750 1.00 78.62 106 GLU A CA 1
ATOM 805 C C . GLU A 1 106 ? -21.375 -6.450 19.413 1.00 78.62 106 GLU A C 1
ATOM 807 O O . GLU A 1 106 ? -20.445 -6.573 18.609 1.00 78.62 106 GLU A O 1
ATOM 812 N N . SER A 1 107 ? -22.613 -6.873 19.142 1.00 82.12 107 SER A N 1
ATOM 813 C CA . SER A 1 107 ? -22.991 -7.550 17.900 1.00 82.12 107 SER A CA 1
ATOM 814 C C . SER A 1 107 ? -22.799 -6.642 16.685 1.00 82.12 107 SER A C 1
ATOM 816 O O . SER A 1 107 ? -22.169 -7.059 15.711 1.00 82.12 107 SER A O 1
ATOM 818 N N . GLU A 1 108 ? -23.245 -5.387 16.757 1.00 82.38 108 GLU A N 1
ATOM 819 C CA . GLU A 1 108 ? -23.072 -4.397 15.689 1.00 82.38 108 GLU A CA 1
ATOM 820 C C . GLU A 1 108 ? -21.596 -4.081 15.441 1.00 82.38 108 GLU A C 1
ATOM 822 O O . GLU A 1 108 ? -21.149 -4.099 14.293 1.00 82.38 108 GLU A O 1
ATOM 827 N N . CYS A 1 109 ? -20.808 -3.864 16.497 1.00 82.75 109 CYS A N 1
ATOM 828 C CA . CYS A 1 109 ? -19.372 -3.606 16.375 1.00 82.75 109 CYS A CA 1
ATOM 829 C C . CYS A 1 109 ? -18.630 -4.781 15.723 1.00 82.75 109 CYS A C 1
ATOM 831 O O . CYS A 1 109 ? -17.769 -4.574 14.864 1.00 82.75 109 CYS A O 1
ATOM 833 N N . SER A 1 110 ? -18.979 -6.020 16.081 1.00 85.44 110 SER A N 1
ATOM 834 C CA . SER A 1 110 ? -18.372 -7.211 15.478 1.00 85.44 110 SER A CA 1
ATOM 835 C C . SER A 1 110 ? -18.724 -7.355 13.989 1.00 85.44 110 SER A C 1
ATOM 837 O O . SER A 1 110 ? -17.849 -7.662 13.173 1.00 85.44 110 SER A O 1
ATOM 839 N N . ALA A 1 111 ? -19.978 -7.074 13.620 1.00 85.31 111 ALA A N 1
ATOM 840 C CA . ALA A 1 111 ? -20.460 -7.151 12.246 1.00 85.31 111 ALA A CA 1
ATOM 841 C C . ALA A 1 111 ? -19.81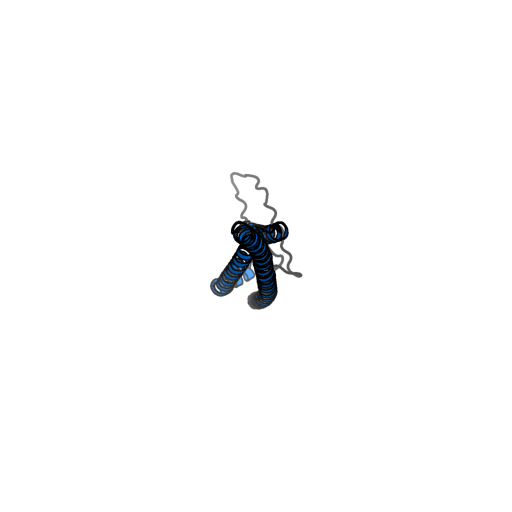9 -6.071 11.363 1.00 85.31 111 ALA A C 1
ATOM 843 O O . ALA A 1 111 ? -19.342 -6.375 10.268 1.00 85.31 111 ALA A O 1
ATOM 844 N N . GLN A 1 112 ? -19.732 -4.836 11.864 1.00 82.25 112 GLN A N 1
ATOM 845 C CA . GLN A 1 112 ? -19.098 -3.720 11.158 1.00 82.25 112 GLN A CA 1
ATOM 846 C C . GLN A 1 112 ? -17.597 -3.951 10.955 1.00 82.25 112 GLN A C 1
ATOM 848 O O . GLN A 1 112 ? -17.088 -3.724 9.860 1.00 82.25 112 GLN A O 1
ATOM 853 N N . LEU A 1 113 ? -16.884 -4.473 11.960 1.00 84.12 113 LEU A N 1
ATOM 854 C CA . LEU A 1 113 ? -15.461 -4.803 11.815 1.00 84.12 113 LEU A CA 1
ATOM 855 C C . LEU A 1 113 ? -15.217 -5.931 10.809 1.00 84.12 113 LEU A C 1
ATOM 857 O O . LEU A 1 113 ? -14.266 -5.854 10.029 1.00 84.12 113 LEU A O 1
ATOM 861 N N . ASN A 1 114 ? -16.078 -6.951 10.784 1.00 86.00 114 ASN A N 1
ATOM 862 C CA . ASN A 1 114 ? -16.004 -8.015 9.781 1.00 86.00 114 ASN A CA 1
ATOM 863 C C . ASN A 1 114 ? -16.216 -7.462 8.367 1.00 86.00 114 ASN A C 1
ATOM 865 O O . ASN A 1 114 ? -15.417 -7.733 7.472 1.00 86.00 114 ASN A O 1
ATOM 869 N N . LEU A 1 115 ? -17.261 -6.655 8.176 1.00 85.81 115 LEU A N 1
ATOM 870 C CA . LEU A 1 115 ? -17.573 -6.045 6.887 1.00 85.81 115 LEU A CA 1
ATOM 871 C C . LEU A 1 115 ? -16.442 -5.118 6.424 1.00 85.81 115 LEU A C 1
ATOM 873 O O . LEU A 1 115 ? -16.001 -5.207 5.277 1.00 85.81 115 LEU A O 1
ATOM 877 N N . PHE A 1 116 ? -15.918 -4.288 7.328 1.00 84.50 116 PHE A N 1
ATOM 878 C CA . PHE A 1 116 ? -14.775 -3.422 7.059 1.00 84.50 116 PHE A CA 1
ATOM 879 C C . PHE A 1 116 ? -13.540 -4.226 6.641 1.00 84.50 116 PHE A C 1
ATOM 881 O O . PHE A 1 116 ? -12.904 -3.894 5.644 1.00 84.50 116 PHE A O 1
ATOM 888 N N . SER A 1 117 ? -13.221 -5.309 7.356 1.00 84.94 117 SER A N 1
ATOM 889 C CA . SER A 1 117 ? -12.076 -6.166 7.035 1.00 84.94 117 SER A CA 1
ATOM 890 C C . SER A 1 117 ? -12.201 -6.811 5.650 1.00 84.94 117 SER A C 1
ATOM 892 O O . SER A 1 117 ? -11.221 -6.827 4.902 1.00 84.94 117 SER A O 1
ATOM 894 N N . ILE A 1 118 ? -13.398 -7.282 5.280 1.00 87.81 118 ILE A N 1
ATOM 895 C CA . ILE A 1 118 ? -13.663 -7.871 3.959 1.00 87.81 118 ILE A CA 1
ATOM 896 C C . ILE A 1 118 ? -13.510 -6.815 2.859 1.00 87.81 118 ILE A C 1
ATOM 898 O O . ILE A 1 118 ? -12.762 -7.032 1.905 1.00 87.81 118 ILE A O 1
ATOM 902 N N . LEU A 1 119 ? -14.168 -5.658 2.999 1.00 86.19 119 LEU A N 1
ATOM 903 C CA . LEU A 1 119 ? -14.084 -4.575 2.011 1.00 86.19 119 LEU A CA 1
ATOM 904 C C . LEU A 1 119 ? -12.651 -4.069 1.840 1.00 86.19 119 LEU A C 1
ATOM 906 O O . LEU A 1 119 ? -12.193 -3.874 0.714 1.00 86.19 119 LEU A O 1
ATOM 910 N N . PHE A 1 120 ? -11.930 -3.900 2.947 1.00 83.38 120 PHE A N 1
ATOM 911 C CA . PHE A 1 120 ? -10.526 -3.511 2.940 1.00 83.38 120 PHE A CA 1
ATOM 912 C C . PHE A 1 120 ? -9.659 -4.534 2.193 1.00 83.38 120 PHE A C 1
ATOM 914 O O . PHE A 1 120 ? -8.827 -4.151 1.370 1.00 83.38 120 PHE A O 1
ATOM 921 N N . GLY A 1 121 ? -9.891 -5.830 2.422 1.00 81.25 121 GLY A N 1
ATOM 922 C CA . GLY A 1 121 ? -9.209 -6.907 1.705 1.00 81.25 121 GLY A CA 1
ATOM 923 C C . GLY A 1 121 ? -9.457 -6.867 0.196 1.00 81.25 121 GLY A C 1
ATOM 924 O O . GLY A 1 121 ? -8.502 -6.909 -0.579 1.00 81.25 121 GLY A O 1
ATOM 925 N N . VAL A 1 122 ? -10.716 -6.721 -0.229 1.00 88.81 122 VAL A N 1
ATOM 926 C CA . VAL A 1 122 ? -11.085 -6.660 -1.655 1.00 88.81 122 VAL A CA 1
ATOM 927 C C . VAL A 1 122 ? -10.484 -5.430 -2.338 1.00 88.81 122 VAL A C 1
ATOM 929 O O . VAL A 1 122 ? -9.892 -5.548 -3.411 1.00 88.81 122 VAL A O 1
ATOM 932 N N . LEU A 1 123 ? -10.589 -4.254 -1.715 1.00 85.00 123 LEU A N 1
ATOM 933 C CA . LEU A 1 123 ? -10.054 -3.011 -2.276 1.00 85.00 123 LEU A CA 1
ATOM 934 C C . LEU A 1 123 ? -8.539 -3.079 -2.463 1.00 85.00 123 LEU A C 1
ATOM 936 O O . LEU A 1 123 ? -8.036 -2.734 -3.534 1.00 85.00 123 LEU A O 1
ATOM 940 N N . ILE A 1 124 ? -7.807 -3.558 -1.456 1.00 83.62 124 ILE A N 1
ATOM 941 C CA . ILE A 1 124 ? -6.350 -3.669 -1.559 1.00 83.62 124 ILE A CA 1
ATOM 942 C C . ILE A 1 124 ? -5.944 -4.733 -2.568 1.00 83.62 124 ILE A C 1
ATOM 944 O O . ILE A 1 124 ? -4.980 -4.518 -3.298 1.00 83.62 124 ILE A O 1
ATOM 948 N N . PHE A 1 125 ? -6.681 -5.838 -2.672 1.00 85.12 125 PHE A N 1
ATOM 949 C CA . PHE A 1 125 ? -6.417 -6.838 -3.699 1.00 85.12 125 PHE A CA 1
ATOM 950 C C . PHE A 1 125 ? -6.504 -6.233 -5.108 1.00 85.12 125 PHE A C 1
ATOM 952 O O . PHE A 1 125 ? -5.578 -6.392 -5.903 1.00 85.12 125 PHE A O 1
ATOM 959 N N . ILE A 1 126 ? -7.559 -5.462 -5.396 1.00 87.94 126 ILE A N 1
ATOM 960 C CA . ILE A 1 126 ? -7.728 -4.780 -6.689 1.00 87.94 126 ILE A CA 1
ATOM 961 C C . ILE A 1 126 ? -6.585 -3.786 -6.935 1.00 87.94 126 ILE A C 1
ATOM 963 O O . ILE A 1 126 ? -5.961 -3.813 -7.999 1.00 87.94 126 ILE A O 1
ATOM 967 N N . VAL A 1 127 ? -6.269 -2.938 -5.951 1.00 83.50 127 VAL A N 1
ATOM 968 C CA . VAL A 1 127 ? -5.165 -1.970 -6.061 1.00 83.50 127 VAL A CA 1
ATOM 969 C C . VAL A 1 127 ? -3.825 -2.681 -6.273 1.00 83.50 127 VAL A C 1
ATOM 971 O O . VAL A 1 127 ? -3.039 -2.250 -7.114 1.00 83.50 127 VAL A O 1
ATOM 974 N N . GLY A 1 128 ? -3.577 -3.792 -5.580 1.00 84.50 128 GLY A N 1
ATOM 975 C CA . GLY A 1 128 ? -2.365 -4.598 -5.719 1.00 84.50 128 GLY A CA 1
ATOM 976 C C . GLY A 1 128 ? -2.221 -5.206 -7.114 1.00 84.50 128 GLY A C 1
ATOM 977 O O . GLY A 1 128 ? -1.151 -5.113 -7.714 1.00 84.50 128 GLY A O 1
ATOM 978 N N . VAL A 1 129 ? -3.302 -5.752 -7.682 1.00 88.12 129 VAL A N 1
ATOM 979 C CA . VAL A 1 129 ? -3.308 -6.264 -9.066 1.00 88.12 129 VAL A CA 1
ATOM 980 C C . VAL A 1 129 ? -2.964 -5.149 -10.057 1.00 88.12 129 VAL A C 1
ATOM 982 O O . VAL A 1 129 ? -2.121 -5.340 -10.938 1.00 88.12 129 VAL A O 1
ATOM 985 N N . ILE A 1 130 ? -3.555 -3.964 -9.883 1.00 86.19 130 ILE A N 1
ATOM 986 C CA . ILE A 1 130 ? -3.269 -2.795 -10.723 1.00 86.19 130 ILE A CA 1
ATOM 987 C C . ILE A 1 130 ? -1.800 -2.364 -10.575 1.00 86.19 130 ILE A C 1
ATOM 989 O O . ILE A 1 130 ? -1.122 -2.143 -11.580 1.00 86.19 130 ILE A O 1
ATOM 993 N N . GLN A 1 131 ? -1.272 -2.289 -9.351 1.00 83.88 131 GLN A N 1
ATOM 994 C CA . GLN A 1 131 ? 0.128 -1.932 -9.096 1.00 83.88 131 GLN A CA 1
ATOM 995 C C . GLN A 1 131 ? 1.108 -2.916 -9.750 1.00 83.88 131 GLN A C 1
ATOM 997 O O . GLN A 1 131 ? 2.064 -2.482 -10.398 1.00 83.88 131 GLN A O 1
ATOM 1002 N N . ILE A 1 132 ? 0.855 -4.225 -9.644 1.00 85.56 132 ILE A N 1
ATOM 1003 C CA . ILE A 1 132 ? 1.677 -5.268 -10.279 1.00 85.56 132 ILE A CA 1
ATOM 1004 C C . ILE A 1 132 ? 1.641 -5.125 -11.805 1.00 85.56 132 ILE A C 1
ATOM 1006 O O . ILE A 1 132 ? 2.686 -5.198 -12.457 1.00 85.56 132 ILE A O 1
ATOM 1010 N N . TYR A 1 133 ? 0.461 -4.875 -12.378 1.00 85.50 133 TYR A N 1
ATOM 1011 C CA . TYR A 1 133 ? 0.313 -4.642 -13.813 1.00 85.50 133 TYR A CA 1
ATOM 1012 C C . TYR A 1 133 ? 1.154 -3.445 -14.281 1.00 85.50 133 TYR A C 1
ATOM 1014 O O . TYR A 1 133 ? 1.958 -3.576 -15.210 1.00 85.50 133 TYR A O 1
ATOM 1022 N N . PHE A 1 134 ? 1.052 -2.301 -13.597 1.00 81.25 134 PHE A N 1
ATOM 1023 C CA . PHE A 1 134 ? 1.863 -1.121 -13.911 1.00 81.25 134 PHE A CA 1
ATOM 1024 C C . PHE A 1 134 ? 3.366 -1.393 -13.764 1.00 81.25 134 PHE A C 1
ATOM 1026 O O . PHE A 1 134 ? 4.144 -1.034 -14.655 1.00 81.25 134 PHE A O 1
ATOM 1033 N N . ALA A 1 135 ? 3.786 -2.076 -12.695 1.00 81.12 135 ALA A N 1
ATOM 1034 C CA . ALA A 1 135 ? 5.183 -2.447 -12.478 1.00 81.12 135 ALA A CA 1
ATOM 1035 C C . ALA A 1 135 ? 5.735 -3.317 -13.621 1.00 81.12 135 ALA A C 1
ATOM 1037 O O . ALA A 1 135 ? 6.864 -3.113 -14.085 1.00 81.12 135 ALA A O 1
ATOM 1038 N N . TYR A 1 136 ? 4.926 -4.256 -14.114 1.00 84.62 136 TYR A N 1
ATOM 1039 C CA . TYR A 1 136 ? 5.290 -5.136 -15.219 1.00 84.62 136 TYR A CA 1
ATOM 1040 C C . TYR A 1 136 ? 5.428 -4.377 -16.546 1.00 84.62 136 TYR A C 1
ATOM 1042 O O . TYR A 1 136 ? 6.448 -4.511 -17.233 1.00 84.62 136 TYR A O 1
ATOM 1050 N N . VAL A 1 137 ? 4.452 -3.526 -16.885 1.00 84.50 137 VAL A N 1
ATOM 1051 C CA . VAL A 1 137 ? 4.462 -2.721 -18.120 1.00 84.50 137 VAL A CA 1
ATOM 1052 C C . VAL A 1 137 ? 5.669 -1.781 -18.157 1.00 84.50 137 VAL A C 1
ATOM 1054 O O . VAL A 1 137 ? 6.404 -1.752 -19.151 1.00 84.50 137 VAL A O 1
ATOM 1057 N N . VAL A 1 138 ? 5.939 -1.069 -17.059 1.00 80.31 138 VAL A N 1
ATOM 1058 C CA . VAL A 1 138 ? 7.108 -0.180 -16.944 1.00 80.31 138 VAL A CA 1
ATOM 1059 C C . VAL A 1 138 ? 8.413 -0.975 -17.059 1.00 80.31 138 VAL A C 1
ATOM 1061 O O . VAL A 1 138 ? 9.351 -0.540 -17.736 1.00 80.31 138 VAL A O 1
ATOM 1064 N N . GLY A 1 139 ? 8.470 -2.172 -16.468 1.00 78.56 139 GLY A N 1
ATOM 1065 C CA . GLY A 1 139 ? 9.621 -3.068 -16.579 1.00 78.56 139 GLY A CA 1
ATOM 1066 C C . GLY A 1 139 ? 9.908 -3.505 -18.020 1.00 78.56 139 GLY A C 1
ATOM 1067 O O . GLY A 1 139 ? 11.063 -3.471 -18.461 1.00 78.56 139 GLY A O 1
ATOM 1068 N N . ILE A 1 140 ? 8.876 -3.868 -18.789 1.00 81.19 140 ILE A N 1
ATOM 1069 C CA . ILE A 1 140 ? 9.017 -4.199 -20.218 1.00 81.19 140 ILE A CA 1
ATOM 1070 C C . ILE A 1 140 ? 9.479 -2.979 -21.012 1.00 81.19 140 ILE A C 1
ATOM 1072 O O . ILE A 1 140 ? 10.390 -3.098 -21.838 1.00 81.19 140 ILE A O 1
ATOM 1076 N N . TYR A 1 141 ? 8.893 -1.811 -20.759 1.00 76.88 141 TYR A N 1
ATOM 1077 C CA . TYR A 1 141 ? 9.250 -0.578 -21.457 1.00 76.88 141 TYR A CA 1
ATOM 1078 C C . TYR A 1 141 ? 10.728 -0.211 -21.241 1.00 76.88 141 TYR A C 1
ATOM 1080 O O . TYR A 1 141 ? 11.467 0.032 -22.202 1.00 76.88 141 TYR A O 1
ATOM 1088 N N . ALA A 1 142 ? 11.210 -0.301 -19.998 1.00 73.12 142 ALA A N 1
ATOM 1089 C CA . ALA A 1 142 ? 12.618 -0.091 -19.666 1.00 73.12 142 ALA A CA 1
ATOM 1090 C C . ALA A 1 142 ? 13.549 -1.119 -20.346 1.00 73.12 142 ALA A C 1
ATOM 1092 O O . ALA A 1 142 ? 14.642 -0.764 -20.807 1.00 73.12 142 ALA A O 1
ATOM 1093 N N . LYS A 1 143 ? 13.126 -2.390 -20.456 1.00 72.81 143 LYS A N 1
ATOM 1094 C CA . LYS A 1 143 ? 13.875 -3.437 -21.179 1.00 72.81 143 LYS A CA 1
ATOM 1095 C C . LYS A 1 143 ? 13.938 -3.164 -22.686 1.00 72.81 143 LYS A C 1
ATOM 1097 O O . LYS A 1 143 ? 15.018 -3.280 -23.268 1.00 72.81 143 LYS A O 1
ATOM 1102 N N . ARG A 1 144 ? 12.827 -2.759 -23.314 1.00 74.25 144 ARG A N 1
ATOM 1103 C CA . ARG A 1 144 ? 12.780 -2.433 -24.753 1.00 74.25 144 ARG A CA 1
ATOM 1104 C C . ARG A 1 144 ? 13.702 -1.265 -25.103 1.00 74.25 144 ARG A C 1
ATOM 1106 O O . ARG A 1 144 ? 14.487 -1.382 -26.041 1.00 74.25 144 ARG A O 1
ATOM 1113 N N . LEU A 1 145 ? 13.697 -0.198 -24.302 1.00 70.62 145 LEU A N 1
ATOM 1114 C CA . LEU A 1 145 ? 14.607 0.944 -24.475 1.00 70.62 145 LEU A CA 1
ATOM 1115 C C . LEU A 1 145 ? 16.089 0.538 -24.399 1.00 70.62 145 LEU A C 1
ATOM 1117 O O . LEU A 1 145 ? 16.901 1.000 -25.203 1.00 70.62 145 LEU A O 1
ATOM 1121 N N . LYS A 1 146 ? 16.451 -0.364 -23.473 1.00 67.56 146 LYS A N 1
ATOM 1122 C CA . LYS A 1 146 ? 17.821 -0.900 -23.369 1.00 67.56 146 LYS A CA 1
ATOM 1123 C C . LYS A 1 146 ? 18.227 -1.661 -24.637 1.00 67.56 146 LYS A C 1
ATOM 1125 O O . LYS A 1 146 ? 19.350 -1.489 -25.111 1.00 67.56 146 LYS A O 1
ATOM 1130 N N . ASN A 1 147 ? 17.336 -2.494 -25.170 1.00 69.31 147 ASN A N 1
ATOM 1131 C CA . ASN A 1 147 ? 17.631 -3.320 -26.339 1.00 69.31 147 ASN A CA 1
ATOM 1132 C C . ASN A 1 147 ? 17.715 -2.491 -27.629 1.00 69.31 147 ASN A C 1
ATOM 1134 O O . ASN A 1 147 ? 18.639 -2.709 -28.409 1.00 69.31 147 ASN A O 1
ATOM 1138 N N . GLY A 1 148 ? 16.845 -1.491 -27.812 1.00 67.31 148 GLY A N 1
ATOM 1139 C CA . GLY A 1 148 ? 16.909 -0.582 -28.966 1.00 67.31 148 GLY A CA 1
ATOM 1140 C C . GLY A 1 148 ? 18.214 0.224 -29.027 1.00 67.31 148 GLY A C 1
ATOM 1141 O O . GLY A 1 148 ? 18.851 0.302 -30.075 1.00 67.31 148 GLY A O 1
ATOM 1142 N N . ALA A 1 149 ? 18.686 0.746 -27.889 1.00 63.44 149 ALA A N 1
ATOM 1143 C CA . ALA A 1 149 ? 19.964 1.464 -27.824 1.00 63.44 149 ALA A CA 1
ATOM 1144 C C . ALA A 1 149 ? 21.176 0.551 -28.087 1.00 63.44 149 ALA A C 1
ATOM 1146 O O . ALA A 1 149 ? 22.142 0.961 -28.733 1.00 63.44 149 ALA A O 1
ATOM 1147 N N . ARG A 1 150 ? 21.125 -0.701 -27.612 1.00 63.78 150 ARG A N 1
ATOM 1148 C CA . ARG A 1 150 ? 22.162 -1.701 -27.900 1.00 63.78 150 ARG A CA 1
ATOM 1149 C C . ARG A 1 150 ? 22.210 -2.028 -29.393 1.00 63.78 150 ARG A C 1
ATOM 1151 O O . ARG A 1 150 ? 23.305 -2.143 -29.930 1.00 63.78 150 ARG A O 1
ATOM 1158 N N . HIS A 1 151 ? 21.055 -2.114 -30.051 1.00 66.94 151 HIS A N 1
ATOM 1159 C CA . HIS A 1 151 ? 20.977 -2.378 -31.486 1.00 66.94 151 HIS A CA 1
ATOM 1160 C C . HIS A 1 151 ? 21.621 -1.258 -32.308 1.00 66.94 151 HIS A C 1
ATOM 1162 O O . HIS A 1 151 ? 22.465 -1.536 -33.152 1.00 66.94 151 HIS A O 1
ATOM 1168 N N . HIS A 1 152 ? 21.317 0.008 -32.000 1.00 66.88 152 HIS A N 1
ATOM 1169 C CA . HIS A 1 152 ? 21.959 1.146 -32.668 1.00 66.88 152 HIS A CA 1
ATOM 1170 C C . HIS A 1 152 ? 23.470 1.200 -32.440 1.00 66.88 152 HIS A C 1
ATOM 1172 O O . HIS A 1 152 ? 24.220 1.489 -33.368 1.00 66.88 152 HIS A O 1
ATOM 1178 N N . ARG A 1 153 ? 23.931 0.904 -31.219 1.00 68.12 153 ARG A N 1
ATOM 1179 C CA . ARG A 1 153 ? 25.366 0.891 -30.918 1.00 68.12 153 ARG A CA 1
ATOM 1180 C C . ARG A 1 153 ? 26.097 -0.224 -31.669 1.00 68.12 153 ARG A C 1
ATOM 1182 O O . ARG A 1 153 ? 27.172 0.031 -32.194 1.00 68.12 153 ARG A O 1
ATOM 1189 N N . LEU A 1 154 ? 25.521 -1.425 -31.731 1.00 68.44 154 LEU A N 1
ATOM 1190 C CA . LEU A 1 154 ? 26.092 -2.541 -32.493 1.00 68.44 154 LEU A CA 1
ATOM 1191 C C . LEU A 1 154 ? 26.128 -2.225 -33.991 1.00 68.44 154 LEU A C 1
ATOM 1193 O O . LEU A 1 154 ? 27.147 -2.452 -34.628 1.00 68.44 154 LEU A O 1
ATOM 1197 N N . HIS A 1 155 ? 25.067 -1.618 -34.523 1.00 71.62 155 HIS A N 1
ATOM 1198 C CA . HIS A 1 155 ? 25.007 -1.217 -35.927 1.00 71.62 155 HIS A CA 1
ATOM 1199 C C . HIS A 1 155 ? 26.049 -0.140 -36.271 1.00 71.62 155 HIS A C 1
ATOM 1201 O O . HIS A 1 155 ? 26.693 -0.210 -37.311 1.00 71.62 155 HIS A O 1
ATOM 1207 N N . ALA A 1 156 ? 26.258 0.841 -35.387 1.00 72.56 156 ALA A N 1
ATOM 1208 C CA . ALA A 1 156 ? 27.292 1.861 -35.564 1.00 72.56 156 ALA A CA 1
ATOM 1209 C C . ALA A 1 156 ? 28.713 1.286 -35.458 1.00 72.56 156 ALA A C 1
ATOM 1211 O O . ALA A 1 156 ? 29.620 1.770 -36.125 1.00 72.56 156 ALA A O 1
ATOM 1212 N N . GLN A 1 157 ? 28.908 0.262 -34.624 1.00 73.44 157 GLN A N 1
ATOM 1213 C CA . GLN A 1 157 ? 30.196 -0.407 -34.479 1.00 73.44 157 GLN A CA 1
ATOM 1214 C C . GLN A 1 157 ? 30.517 -1.266 -35.708 1.00 73.44 157 GLN A C 1
ATOM 1216 O O . GLN A 1 157 ? 31.600 -1.128 -36.257 1.00 73.44 157 GLN A O 1
ATOM 1221 N N . GLN A 1 158 ? 29.540 -2.015 -36.232 1.00 74.69 158 GLN A N 1
ATOM 1222 C CA . GLN A 1 158 ? 29.714 -2.754 -37.486 1.00 74.69 158 GLN A CA 1
ATOM 1223 C C . GLN A 1 158 ? 30.073 -1.841 -38.662 1.00 74.69 158 GLN A C 1
ATOM 1225 O O . GLN A 1 158 ? 30.945 -2.190 -39.444 1.00 74.69 158 GLN A O 1
ATOM 1230 N N . ILE A 1 159 ? 29.439 -0.669 -38.793 1.00 72.25 159 ILE A N 1
ATOM 1231 C CA . ILE A 1 159 ? 29.764 0.279 -39.876 1.00 72.25 159 ILE A CA 1
ATOM 1232 C C . ILE A 1 159 ? 31.224 0.747 -39.785 1.00 72.25 159 ILE A C 1
ATOM 1234 O O . ILE A 1 159 ? 31.899 0.808 -40.808 1.00 72.25 159 ILE A O 1
ATOM 1238 N N . LYS A 1 160 ? 31.722 1.019 -38.572 1.00 75.06 160 LYS A N 1
ATOM 1239 C CA . LYS A 1 160 ? 33.130 1.386 -38.362 1.00 75.06 160 LYS A CA 1
ATOM 1240 C C . LYS A 1 160 ? 34.079 0.244 -38.715 1.00 75.06 160 LYS A C 1
ATOM 1242 O O . LYS A 1 160 ? 35.040 0.479 -39.435 1.00 75.06 160 LYS A O 1
ATOM 1247 N N . ASP A 1 161 ? 33.770 -0.980 -38.290 1.00 74.31 161 ASP A N 1
ATOM 1248 C CA . ASP A 1 161 ? 34.577 -2.164 -38.616 1.00 74.31 161 ASP A CA 1
ATOM 1249 C C . ASP A 1 161 ? 34.601 -2.421 -40.146 1.00 74.31 161 ASP A C 1
ATOM 1251 O O . ASP A 1 161 ? 35.630 -2.778 -40.729 1.00 74.31 161 ASP A O 1
ATOM 1255 N N . PHE A 1 162 ? 33.478 -2.185 -40.837 1.00 73.69 162 PHE A N 1
ATOM 1256 C CA . PHE A 1 162 ? 33.393 -2.242 -42.303 1.00 73.69 162 PHE A CA 1
ATOM 1257 C C . PHE A 1 162 ? 34.198 -1.134 -43.003 1.00 73.69 162 PHE A C 1
ATOM 1259 O O . PHE A 1 162 ? 34.769 -1.370 -44.068 1.00 73.69 162 PHE A O 1
ATOM 1266 N N . GLU A 1 163 ? 34.246 0.078 -42.453 1.00 76.31 163 GLU A N 1
ATOM 1267 C CA . GLU A 1 163 ? 35.106 1.144 -42.976 1.00 76.31 163 GLU A CA 1
ATOM 1268 C C . GLU A 1 163 ? 36.588 0.822 -42.768 1.00 76.31 163 GLU A C 1
ATOM 1270 O O . GLU A 1 163 ? 37.357 0.870 -43.725 1.00 76.31 163 GLU A O 1
ATOM 1275 N N . GLU A 1 164 ? 36.982 0.409 -41.565 1.00 74.06 164 GLU A N 1
ATOM 1276 C CA . GLU A 1 164 ? 38.371 0.095 -41.213 1.00 74.06 164 GLU A CA 1
ATOM 1277 C C . GLU A 1 164 ? 38.933 -1.069 -42.047 1.00 74.06 164 GLU A C 1
ATOM 1279 O O . GLU A 1 164 ? 40.031 -0.973 -42.600 1.00 74.06 164 GLU A O 1
ATOM 1284 N N . SER A 1 165 ? 38.138 -2.120 -42.268 1.00 71.31 165 SER A N 1
ATOM 1285 C CA . SER A 1 165 ? 38.504 -3.213 -43.182 1.00 71.31 165 SER A CA 1
ATOM 1286 C C . SER A 1 165 ? 38.684 -2.763 -44.641 1.00 71.31 165 SER A C 1
ATOM 1288 O O . SER A 1 165 ? 39.598 -3.246 -45.315 1.00 71.31 165 SER A O 1
ATOM 1290 N N . ARG A 1 166 ? 37.889 -1.799 -45.134 1.00 63.91 166 ARG A N 1
ATOM 1291 C CA . ARG A 1 166 ? 38.086 -1.214 -46.475 1.00 63.91 166 ARG A CA 1
ATOM 1292 C C . ARG A 1 166 ? 39.391 -0.432 -46.590 1.00 63.91 166 ARG A C 1
ATOM 1294 O O . ARG A 1 166 ? 40.060 -0.541 -47.617 1.00 63.91 166 ARG A O 1
ATOM 1301 N N . TYR A 1 167 ? 39.774 0.325 -45.564 1.00 63.22 167 TYR A N 1
ATOM 1302 C CA . TYR A 1 167 ? 41.041 1.061 -45.577 1.00 63.22 167 TYR A CA 1
ATOM 1303 C C . TYR A 1 167 ? 42.245 0.111 -45.605 1.00 63.22 167 TYR A C 1
ATOM 1305 O O . TYR A 1 167 ? 43.146 0.313 -46.420 1.00 63.22 167 TYR A O 1
ATOM 1313 N N . HIS A 1 168 ? 42.212 -0.979 -44.834 1.00 61.22 168 HIS A N 1
ATOM 1314 C CA . HIS A 1 168 ? 43.270 -1.997 -44.838 1.00 61.22 168 HIS A CA 1
ATOM 1315 C C . HIS A 1 168 ? 43.419 -2.756 -46.165 1.00 61.22 168 HIS A C 1
ATOM 1317 O O . HIS A 1 168 ? 44.521 -3.187 -46.491 1.00 61.22 168 HIS A O 1
ATOM 1323 N N . MET A 1 169 ? 42.351 -2.906 -46.955 1.00 59.59 169 MET A N 1
ATOM 1324 C CA . MET A 1 169 ? 42.436 -3.504 -48.297 1.00 59.59 169 MET A CA 1
ATOM 1325 C C . MET A 1 169 ? 42.990 -2.537 -49.355 1.00 59.59 169 MET A C 1
ATOM 1327 O O . MET A 1 169 ? 43.518 -2.985 -50.369 1.00 59.59 169 MET A O 1
ATOM 1331 N N . SER A 1 170 ? 42.896 -1.222 -49.131 1.00 59.03 170 SER A N 1
ATOM 1332 C CA . SER A 1 170 ? 43.350 -0.202 -50.090 1.00 59.03 170 SER A CA 1
ATOM 1333 C C . SER A 1 170 ? 44.845 0.130 -50.012 1.00 59.03 170 SER A C 1
ATOM 1335 O O . SER A 1 170 ? 45.387 0.691 -50.956 1.00 59.03 170 SER A O 1
ATOM 1337 N N . THR A 1 171 ? 45.524 -0.235 -48.920 1.00 57.97 171 THR A N 1
ATOM 1338 C CA . THR A 1 171 ? 46.950 0.063 -48.682 1.00 57.97 171 THR A CA 1
ATOM 1339 C C . THR A 1 171 ? 47.898 -1.072 -49.094 1.00 57.97 171 THR A C 1
ATOM 1341 O O . THR A 1 171 ? 49.064 -1.056 -48.715 1.00 57.97 171 THR A O 1
ATOM 1344 N N . VAL A 1 172 ? 47.401 -2.088 -49.811 1.00 54.03 172 VAL A N 1
ATOM 1345 C CA . VAL A 1 172 ? 48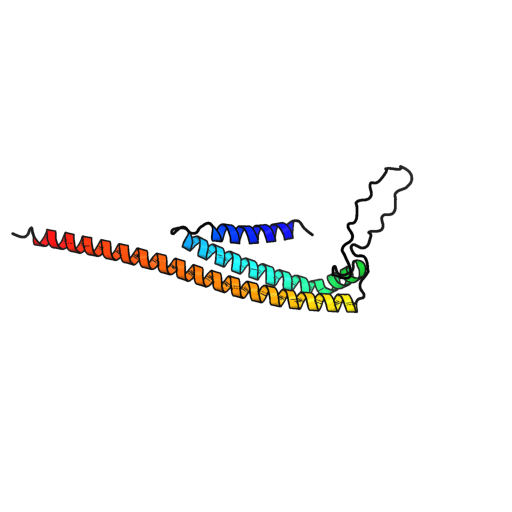.167 -3.285 -50.229 1.00 54.03 172 VAL A CA 1
ATOM 1346 C C . VAL A 1 172 ? 48.587 -3.217 -51.711 1.00 54.03 172 VAL A C 1
ATOM 1348 O O . VAL A 1 172 ? 48.932 -4.232 -52.306 1.00 54.03 172 VAL A O 1
ATOM 1351 N N . TYR A 1 173 ? 48.590 -2.028 -52.317 1.00 48.44 173 TYR A N 1
ATOM 1352 C CA . TYR A 1 173 ? 49.119 -1.797 -53.667 1.00 48.44 173 TYR A CA 1
ATOM 1353 C C . TYR A 1 173 ? 50.217 -0.740 -53.655 1.00 48.44 173 TYR A C 1
ATOM 1355 O O . TYR A 1 173 ? 50.017 0.296 -52.981 1.00 48.44 173 TYR A O 1
#